Protein AF-A0AAD4HWS1-F1 (afdb_monomer)

Mean predicted aligned error: 7.31 Å

Sequence (139 aa):
MAFSLELVSRPLLDDPSIDAVYIPLLNGLHCEWALKALAKSKHVLLEKPSVSNAAEAELLFHSPLLEQPNAPVLLEAFHYSFHPARQHFLTLIDPANVAHARCTASVPALVFPKDDIRFQYDLAGGTMMDRRSRQKRKC

InterPro domains:
  IPR000683 Gfo/Idh/MocA-like oxidoreductase, N-terminal [PF01408] (12-61)
  IPR036291 NAD(P)-binding domain superfamily [SSF51735] (12-95)
  IPR050984 Gfo/Idh/MocA domain-containing protein [PTHR22604] (12-130)

Structure (mmCIF, N/CA/C/O backbone):
data_AF-A0AAD4HWS1-F1
#
_entry.id   AF-A0AAD4HWS1-F1
#
loop_
_atom_site.group_PDB
_atom_site.id
_atom_site.type_symbol
_atom_site.label_atom_id
_atom_site.label_alt_id
_atom_site.label_comp_id
_atom_site.label_asym_id
_atom_site.label_entity_id
_atom_site.label_seq_id
_atom_site.pdbx_PDB_ins_code
_atom_site.Cartn_x
_atom_site.Cartn_y
_atom_site.Cartn_z
_atom_site.occupancy
_atom_site.B_iso_or_equiv
_atom_site.auth_seq_id
_atom_site.auth_comp_id
_atom_site.auth_asym_id
_atom_site.auth_atom_id
_atom_site.pdbx_PDB_model_num
ATOM 1 N N . MET A 1 1 ? 7.134 -10.158 20.746 1.00 35.38 1 MET A N 1
ATOM 2 C CA . MET A 1 1 ? 5.776 -9.736 20.354 1.00 35.38 1 MET A CA 1
ATOM 3 C C . MET A 1 1 ? 5.429 -10.482 19.081 1.00 35.38 1 MET A C 1
ATOM 5 O O . MET A 1 1 ? 6.205 -10.402 18.138 1.00 35.38 1 MET A O 1
ATOM 9 N N . ALA A 1 2 ? 4.380 -11.303 19.102 1.00 37.09 2 ALA A N 1
ATOM 10 C CA . ALA A 1 2 ? 3.908 -12.017 17.920 1.00 37.09 2 ALA A CA 1
ATOM 11 C C . ALA A 1 2 ? 3.005 -11.060 17.133 1.00 37.09 2 ALA A C 1
ATOM 13 O O . ALA A 1 2 ? 2.037 -10.558 17.685 1.00 37.09 2 ALA A O 1
ATOM 14 N N . PHE A 1 3 ? 3.370 -10.756 15.891 1.00 45.50 3 PHE A N 1
ATOM 15 C CA . PHE A 1 3 ? 2.613 -9.858 15.023 1.00 45.50 3 PHE A CA 1
ATOM 16 C C . PHE A 1 3 ? 1.582 -10.709 14.273 1.00 45.50 3 PHE A C 1
ATOM 18 O O . PHE A 1 3 ? 1.973 -11.527 13.440 1.00 45.50 3 PHE A O 1
ATOM 25 N N . SER A 1 4 ? 0.296 -10.588 14.611 1.00 52.75 4 SER A N 1
ATOM 26 C CA . SER A 1 4 ? -0.766 -11.304 13.893 1.00 52.75 4 SER A CA 1
ATOM 27 C C . SER A 1 4 ? -1.211 -10.476 12.691 1.00 52.75 4 SER A C 1
ATOM 29 O O . SER A 1 4 ? -1.595 -9.319 12.858 1.00 52.75 4 SER A O 1
ATOM 31 N N . LEU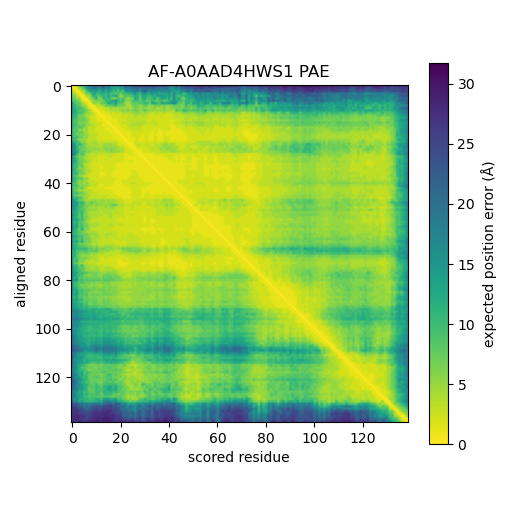 A 1 5 ? -1.114 -11.045 11.487 1.00 51.41 5 LEU A N 1
ATOM 32 C CA . LEU A 1 5 ? -1.563 -10.425 10.242 1.00 51.41 5 LEU A CA 1
ATOM 33 C C . LEU A 1 5 ? -2.732 -11.238 9.689 1.00 51.41 5 LEU A C 1
ATOM 35 O O . LEU A 1 5 ? -2.533 -12.350 9.208 1.00 51.41 5 LEU A O 1
ATOM 39 N N . GLU A 1 6 ? -3.930 -10.666 9.731 1.00 65.62 6 GLU A N 1
ATOM 40 C CA . GLU A 1 6 ? -5.163 -11.349 9.332 1.00 65.62 6 GLU A CA 1
ATOM 41 C C . GLU A 1 6 ? -5.853 -10.634 8.160 1.00 65.62 6 GLU A C 1
ATOM 43 O O . GLU A 1 6 ? -5.734 -9.413 7.988 1.00 65.62 6 GLU A O 1
ATOM 48 N N . LEU A 1 7 ? -6.582 -11.405 7.344 1.00 68.62 7 LEU A N 1
ATOM 49 C CA . LEU A 1 7 ? -7.408 -10.883 6.251 1.00 68.62 7 LEU A CA 1
ATOM 50 C C . LEU A 1 7 ? -8.588 -10.097 6.818 1.00 68.62 7 LEU A C 1
ATOM 52 O O . LEU A 1 7 ? -9.328 -10.603 7.653 1.00 68.62 7 LEU A O 1
ATOM 56 N N . VAL A 1 8 ? -8.799 -8.871 6.346 1.00 73.81 8 VAL A N 1
ATOM 57 C CA . VAL A 1 8 ? -9.765 -7.969 6.983 1.00 73.81 8 VAL A CA 1
ATOM 58 C C . VAL A 1 8 ? -11.215 -8.493 6.966 1.00 73.81 8 VAL A C 1
ATOM 60 O O . VAL A 1 8 ? -11.772 -8.852 5.930 1.00 73.81 8 VAL A O 1
ATOM 63 N N . SER A 1 9 ? -11.858 -8.485 8.136 1.00 77.94 9 SER A N 1
ATOM 64 C CA . SER A 1 9 ? -13.300 -8.695 8.316 1.00 77.94 9 SER A CA 1
ATOM 65 C C . SER A 1 9 ? -13.801 -7.859 9.500 1.00 77.94 9 SER A C 1
ATOM 67 O O . SER A 1 9 ? -13.001 -7.429 10.331 1.00 77.94 9 SER A O 1
ATOM 69 N N . ARG A 1 10 ? -15.116 -7.597 9.597 1.00 76.81 10 ARG A N 1
ATOM 70 C CA . ARG A 1 10 ? -15.657 -6.776 10.704 1.00 76.81 10 ARG A CA 1
ATOM 71 C C . ARG A 1 10 ? -15.294 -7.338 12.091 1.00 76.81 10 ARG A C 1
ATOM 73 O O . ARG A 1 10 ? -14.790 -6.554 12.884 1.00 76.81 10 ARG A O 1
ATOM 80 N N . PRO A 1 11 ? -15.462 -8.648 12.373 1.00 81.81 11 PRO A N 1
ATOM 81 C CA . PRO A 1 11 ? -15.090 -9.205 13.674 1.00 81.81 11 PRO A CA 1
ATOM 82 C C . PRO A 1 11 ? -13.602 -9.050 14.013 1.00 81.81 11 PRO A C 1
ATOM 84 O O . PRO A 1 11 ? -13.270 -8.797 15.164 1.00 81.81 11 PRO A O 1
ATOM 87 N N . LEU A 1 12 ? -12.710 -9.146 13.019 1.00 85.19 12 LEU A N 1
ATOM 88 C CA . LEU A 1 12 ? -11.261 -9.029 13.235 1.00 85.19 12 LEU A CA 1
ATOM 89 C C . LEU A 1 12 ? -10.823 -7.598 13.568 1.00 85.19 12 LEU A C 1
ATOM 91 O O . LEU A 1 12 ? -9.867 -7.405 14.309 1.00 85.19 12 LEU A O 1
ATOM 95 N N . LEU A 1 13 ? -11.522 -6.579 13.057 1.00 89.00 13 LEU A N 1
ATOM 96 C CA . LEU A 1 13 ? -11.210 -5.185 13.398 1.00 89.00 13 LEU A CA 1
ATOM 97 C C . LEU A 1 13 ? -11.530 -4.843 14.858 1.00 89.00 13 LEU A C 1
ATOM 99 O O . LEU A 1 13 ? -10.900 -3.948 15.424 1.00 89.00 13 LEU A O 1
ATOM 103 N N . ASP A 1 14 ? -12.499 -5.541 15.451 1.00 91.69 14 ASP A N 1
ATOM 104 C CA . ASP A 1 14 ? -12.907 -5.352 16.844 1.00 91.69 14 ASP A CA 1
ATOM 105 C C . ASP A 1 14 ? -12.116 -6.233 17.827 1.00 91.69 14 ASP A C 1
ATOM 107 O O . ASP A 1 14 ? -12.219 -6.033 19.037 1.00 91.69 14 ASP A O 1
ATOM 111 N N . ASP A 1 15 ? -11.296 -7.168 17.336 1.00 92.62 15 ASP A N 1
ATOM 112 C CA . ASP A 1 15 ? -10.458 -8.021 18.175 1.00 92.62 15 ASP A CA 1
ATOM 113 C C . ASP A 1 15 ? -9.291 -7.209 18.780 1.00 92.62 15 ASP A C 1
ATOM 115 O O . ASP A 1 15 ? -8.439 -6.689 18.046 1.00 92.62 15 ASP A O 1
ATOM 119 N N . PRO A 1 16 ? -9.209 -7.064 20.117 1.00 91.75 16 PRO A N 1
ATOM 120 C CA . PRO A 1 16 ? -8.139 -6.307 20.759 1.00 91.75 16 PRO A CA 1
ATOM 121 C C . PRO A 1 16 ? -6.766 -6.995 20.692 1.00 91.75 16 PRO A C 1
ATOM 123 O O . PRO A 1 16 ? -5.768 -6.330 20.944 1.00 91.75 16 PRO A O 1
ATOM 126 N N . SER A 1 17 ? -6.695 -8.289 20.359 1.00 93.31 17 SER A N 1
ATOM 127 C CA . SER A 1 17 ? -5.438 -9.046 20.242 1.00 93.31 17 SER A CA 1
ATOM 128 C C . SER A 1 17 ? -4.707 -8.849 18.910 1.00 93.31 17 SER A C 1
ATOM 130 O O . SER A 1 17 ? -3.549 -9.243 18.778 1.00 93.31 17 SER A O 1
ATOM 132 N N . ILE A 1 18 ? -5.369 -8.242 17.923 1.00 92.69 18 ILE A N 1
ATOM 133 C CA . ILE A 1 18 ? -4.810 -7.997 16.592 1.00 92.69 18 ILE A CA 1
ATOM 134 C C . ILE A 1 18 ? -4.214 -6.594 16.541 1.00 92.69 18 ILE A C 1
ATOM 136 O O . ILE A 1 18 ? -4.933 -5.617 16.714 1.00 92.69 18 ILE A O 1
ATOM 140 N N . ASP A 1 19 ? -2.926 -6.467 16.240 1.00 93.88 19 ASP A N 1
ATOM 141 C CA . ASP A 1 19 ? -2.274 -5.155 16.116 1.00 93.88 19 ASP A CA 1
ATOM 142 C C . ASP A 1 19 ? -2.346 -4.592 14.688 1.00 93.88 19 ASP A C 1
ATOM 144 O O . ASP A 1 19 ? -2.368 -3.376 14.484 1.00 93.88 19 ASP A O 1
ATOM 148 N N . ALA A 1 20 ? -2.387 -5.470 13.681 1.00 95.19 20 ALA A N 1
ATOM 149 C CA . ALA A 1 20 ? -2.293 -5.097 12.277 1.00 95.19 20 ALA A CA 1
ATOM 150 C C . ALA A 1 20 ? -3.194 -5.942 11.372 1.00 95.19 20 ALA A C 1
ATOM 152 O O . ALA A 1 20 ? -3.457 -7.110 11.642 1.00 95.19 20 ALA A O 1
ATOM 153 N N . VAL A 1 21 ? -3.621 -5.364 10.252 1.00 94.50 21 VAL A N 1
ATOM 154 C CA . VAL A 1 21 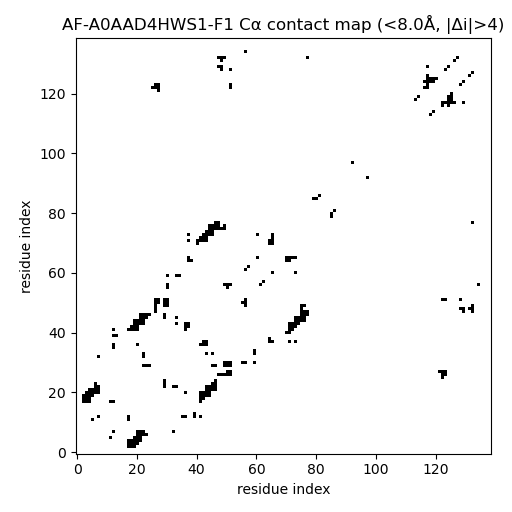? -4.426 -6.052 9.237 1.00 94.50 21 VAL A CA 1
ATOM 155 C C . VAL A 1 21 ? -3.828 -5.903 7.848 1.00 94.50 21 VAL A C 1
ATOM 157 O O . VAL A 1 21 ? -3.245 -4.871 7.504 1.00 94.50 21 VAL A O 1
ATOM 160 N N . TYR A 1 22 ? -4.011 -6.943 7.039 1.00 94.44 22 TYR A N 1
ATOM 161 C CA . TYR A 1 22 ? -3.697 -6.930 5.619 1.00 94.44 22 TYR A CA 1
ATOM 162 C C . TYR A 1 22 ? -4.988 -6.861 4.806 1.00 94.44 22 TYR A C 1
ATOM 164 O O . TYR A 1 22 ? -5.936 -7.612 5.053 1.00 94.44 22 TYR A O 1
ATOM 172 N N . ILE A 1 23 ? -5.035 -5.952 3.833 1.00 93.56 23 ILE A N 1
ATOM 173 C CA . ILE A 1 23 ? -6.236 -5.685 3.036 1.00 93.56 23 ILE A CA 1
ATOM 174 C C . ILE A 1 23 ? -5.939 -5.972 1.553 1.00 93.56 23 ILE A C 1
ATOM 176 O O . ILE A 1 23 ? -5.519 -5.058 0.848 1.00 93.56 23 ILE A O 1
ATOM 180 N N . PRO A 1 24 ? -6.160 -7.216 1.073 1.00 90.50 24 PRO A N 1
ATOM 181 C CA . PRO A 1 24 ? -6.073 -7.604 -0.339 1.00 90.50 24 PRO A CA 1
ATOM 182 C C . PRO A 1 24 ? -7.457 -7.694 -0.997 1.00 90.50 24 PRO A C 1
ATOM 184 O O . PRO A 1 24 ? -7.801 -8.701 -1.619 1.00 90.50 24 PRO A O 1
ATOM 187 N N . LEU A 1 25 ? -8.302 -6.688 -0.772 1.00 85.94 25 LEU A N 1
ATOM 188 C CA . LEU A 1 25 ? -9.657 -6.675 -1.323 1.00 85.94 25 LEU A CA 1
ATOM 189 C C . LEU A 1 25 ? -9.643 -6.200 -2.787 1.00 85.94 25 LEU A C 1
ATOM 191 O O . LEU A 1 25 ? -8.599 -5.979 -3.392 1.00 85.94 25 LEU A O 1
ATOM 195 N N . LEU A 1 26 ? -10.823 -6.061 -3.391 1.00 84.00 26 LEU A N 1
ATOM 196 C CA . LEU A 1 26 ? -10.939 -5.330 -4.652 1.00 84.00 26 LEU A CA 1
ATOM 197 C C . LEU A 1 26 ? -10.510 -3.872 -4.430 1.00 84.00 26 LEU A C 1
ATOM 199 O O . LEU A 1 26 ? -10.872 -3.285 -3.410 1.00 84.00 26 LEU A O 1
ATOM 203 N N . ASN A 1 27 ? -9.812 -3.279 -5.402 1.00 83.25 27 ASN A N 1
ATOM 204 C CA . ASN A 1 27 ? -9.234 -1.930 -5.305 1.00 83.25 27 ASN A CA 1
ATOM 205 C C . ASN A 1 27 ? -10.235 -0.880 -4.782 1.00 83.25 27 ASN A C 1
ATOM 207 O O . ASN A 1 27 ? -9.901 -0.094 -3.898 1.00 83.25 27 ASN A O 1
ATOM 211 N N . GLY A 1 28 ? -11.485 -0.922 -5.264 1.00 83.38 28 GLY A N 1
ATOM 212 C CA . GLY A 1 28 ? -12.564 -0.014 -4.845 1.00 83.38 28 GLY A CA 1
ATOM 213 C C . GLY A 1 28 ? -12.935 -0.076 -3.358 1.00 83.38 28 GLY A C 1
ATOM 214 O O . GLY A 1 28 ? -13.554 0.844 -2.838 1.00 83.38 28 GLY A O 1
ATOM 215 N N . LEU A 1 29 ? -12.548 -1.141 -2.654 1.00 88.56 29 LEU A N 1
ATOM 216 C CA . LEU A 1 29 ? -12.827 -1.345 -1.231 1.00 88.56 29 LEU A CA 1
ATOM 217 C C . LEU A 1 29 ? -11.643 -0.971 -0.331 1.00 88.56 29 LEU A C 1
ATOM 219 O O . LEU A 1 29 ? -11.801 -0.909 0.888 1.00 88.56 29 LEU A O 1
ATOM 223 N N . HIS A 1 30 ? -10.462 -0.719 -0.896 1.00 92.50 30 HIS A N 1
ATOM 224 C CA . HIS A 1 30 ? -9.251 -0.470 -0.117 1.00 92.50 30 HIS A CA 1
ATOM 225 C C . HIS A 1 30 ? -9.377 0.753 0.795 1.00 92.50 30 HIS A C 1
ATOM 227 O O . HIS A 1 30 ? -9.136 0.642 1.996 1.00 92.50 30 HIS A O 1
ATOM 233 N N . CYS A 1 31 ? -9.810 1.896 0.251 1.00 93.56 31 CYS A N 1
ATOM 234 C CA . CYS A 1 31 ? -9.910 3.148 1.002 1.00 93.56 31 CYS A CA 1
ATOM 235 C C . CYS A 1 31 ? -10.871 3.026 2.198 1.00 93.56 31 CYS A C 1
ATOM 237 O O . CYS A 1 31 ? -10.510 3.345 3.333 1.00 93.56 31 CYS A O 1
ATOM 239 N N . GLU A 1 32 ? -12.073 2.489 1.961 1.00 93.56 32 GLU A N 1
ATOM 240 C CA . GLU A 1 32 ? -13.099 2.311 2.993 1.00 93.56 32 GLU A CA 1
ATOM 241 C C . GLU A 1 32 ? -12.602 1.420 4.139 1.00 93.56 32 GLU A C 1
ATOM 243 O O . GLU A 1 32 ? -12.746 1.764 5.316 1.00 93.56 32 GLU A O 1
ATOM 248 N N . TRP A 1 33 ? -12.015 0.269 3.811 1.00 95.12 33 TRP A N 1
ATOM 249 C CA . TRP A 1 33 ? -11.570 -0.688 4.821 1.00 95.12 33 TRP A CA 1
ATOM 250 C C . TRP A 1 33 ? -10.309 -0.237 5.552 1.00 95.12 33 TRP A C 1
ATOM 252 O O . TRP A 1 33 ? -10.205 -0.468 6.758 1.00 95.12 33 TRP A O 1
ATOM 262 N N . ALA A 1 34 ? -9.399 0.463 4.873 1.00 96.25 34 ALA A N 1
ATOM 263 C CA . ALA A 1 34 ? -8.237 1.063 5.512 1.00 96.25 34 ALA A CA 1
ATOM 264 C C . ALA A 1 34 ? -8.664 2.110 6.550 1.00 96.25 34 ALA A C 1
ATOM 266 O O . ALA A 1 34 ? -8.239 2.029 7.698 1.00 96.25 34 ALA A O 1
ATOM 267 N N . LEU A 1 35 ? -9.577 3.028 6.207 1.00 96.12 35 LEU A N 1
ATOM 268 C CA . LEU A 1 35 ? -10.080 4.026 7.159 1.00 96.12 35 LEU A CA 1
ATOM 269 C C . LEU A 1 35 ? -10.771 3.388 8.371 1.00 96.12 35 LEU A C 1
ATOM 271 O O . LEU A 1 35 ? -10.555 3.830 9.498 1.00 96.12 35 LEU A O 1
ATOM 275 N N . LYS A 1 36 ? -11.555 2.320 8.169 1.00 95.44 36 LYS A N 1
ATOM 276 C CA . LYS A 1 36 ? -12.183 1.575 9.276 1.00 95.44 36 LYS A CA 1
ATOM 277 C C . LYS A 1 36 ? -11.158 0.939 10.212 1.00 95.44 36 LYS A C 1
ATOM 279 O O . LYS A 1 36 ? -11.348 0.982 11.423 1.00 95.44 36 LYS A O 1
ATOM 284 N N . ALA A 1 37 ? -10.091 0.358 9.666 1.00 95.88 37 ALA A N 1
ATOM 285 C CA . ALA A 1 37 ? -9.026 -0.247 10.457 1.00 95.88 37 ALA A CA 1
ATOM 286 C C . ALA A 1 37 ? -8.215 0.808 11.229 1.00 95.88 37 ALA A C 1
ATOM 288 O O . ALA A 1 37 ? -7.992 0.658 12.431 1.00 95.88 37 ALA A O 1
ATOM 289 N N . LEU A 1 38 ? -7.859 1.917 10.573 1.00 96.56 38 LEU A N 1
ATOM 290 C CA . LEU A 1 38 ? -7.149 3.035 11.201 1.00 96.56 38 LEU A CA 1
ATOM 291 C C . LEU A 1 38 ? -7.977 3.677 12.324 1.00 96.56 38 LEU A C 1
ATOM 293 O O . LEU A 1 38 ? -7.434 3.994 13.377 1.00 96.56 38 LEU A O 1
ATOM 297 N N . ALA A 1 39 ? -9.298 3.802 12.155 1.00 95.81 39 ALA A N 1
ATOM 298 C CA . ALA A 1 39 ? -10.197 4.322 13.191 1.00 95.81 39 ALA A CA 1
ATOM 299 C C . ALA A 1 39 ? -10.274 3.426 14.444 1.00 95.81 39 ALA A C 1
ATOM 301 O O . ALA A 1 39 ? -10.720 3.871 15.500 1.00 95.81 39 ALA A O 1
ATOM 302 N N . LYS A 1 40 ? -9.842 2.166 14.331 1.00 95.06 40 LYS A N 1
ATOM 303 C CA . LYS A 1 40 ? -9.713 1.194 15.427 1.00 95.06 40 LYS A CA 1
ATOM 304 C C . LYS A 1 40 ? -8.266 1.075 15.929 1.00 95.06 40 LYS A C 1
ATOM 306 O O . LYS A 1 40 ? -7.946 0.130 16.646 1.00 95.06 40 LYS A O 1
ATOM 311 N N . SER A 1 41 ? -7.399 2.009 15.532 1.00 95.19 41 SER A N 1
ATOM 312 C CA . SER A 1 41 ? -5.969 2.046 15.856 1.00 95.19 41 SER A CA 1
ATOM 313 C C . SER A 1 41 ? -5.186 0.805 15.409 1.00 95.19 41 SER A C 1
ATOM 315 O O . SER A 1 41 ? -4.166 0.476 16.006 1.00 95.19 41 SER A O 1
ATOM 317 N N . LYS A 1 42 ? -5.639 0.111 14.355 1.00 95.19 42 LYS A N 1
ATOM 318 C CA . LYS A 1 42 ? -4.915 -1.028 13.771 1.00 95.19 42 LYS A CA 1
ATOM 319 C C . LYS A 1 42 ? -3.918 -0.541 12.726 1.00 95.19 42 LYS A C 1
ATOM 321 O O . LYS A 1 42 ? -4.262 0.300 11.894 1.00 95.19 42 LYS A O 1
ATOM 326 N N . HIS A 1 43 ? -2.709 -1.098 12.718 1.00 96.81 43 HIS A N 1
ATOM 327 C CA . HIS A 1 43 ? -1.774 -0.898 11.611 1.00 96.81 43 HIS A CA 1
ATOM 328 C C . HIS A 1 43 ? -2.332 -1.548 10.335 1.00 96.81 43 HIS A C 1
ATOM 330 O O . HIS A 1 43 ? -2.966 -2.601 10.389 1.00 96.81 43 HIS A O 1
ATOM 336 N N . VAL A 1 44 ? -2.104 -0.938 9.175 1.00 96.38 44 VAL A N 1
ATOM 337 C CA . VAL A 1 44 ? -2.676 -1.388 7.902 1.00 96.38 44 VAL A CA 1
ATOM 338 C C . VAL A 1 44 ? -1.573 -1.616 6.879 1.00 96.38 44 VAL A C 1
ATOM 340 O O . VAL A 1 44 ? -0.867 -0.683 6.493 1.00 96.38 44 VAL A O 1
ATOM 343 N N . LEU A 1 45 ? -1.477 -2.855 6.394 1.00 95.44 45 LEU A N 1
ATOM 344 C CA . LEU A 1 45 ? -0.766 -3.203 5.170 1.00 95.44 45 LEU A CA 1
ATOM 345 C C . LEU A 1 45 ? -1.793 -3.312 4.033 1.00 95.44 45 LEU A C 1
ATOM 347 O O . LEU A 1 45 ? -2.589 -4.247 3.986 1.00 95.44 45 LEU A O 1
ATOM 351 N N . LEU A 1 46 ? -1.811 -2.328 3.141 1.00 94.44 46 LEU A N 1
ATOM 352 C CA . LEU A 1 46 ? -2.834 -2.182 2.105 1.00 94.44 46 LEU A CA 1
ATOM 353 C C . LEU A 1 46 ? -2.309 -2.683 0.765 1.00 94.44 46 LEU A C 1
ATOM 355 O O . LEU A 1 46 ? -1.264 -2.204 0.322 1.00 94.44 46 LEU A O 1
ATOM 359 N N . GLU A 1 47 ? -3.000 -3.619 0.112 1.00 92.50 47 GLU A N 1
ATOM 360 C CA . GLU A 1 47 ? -2.543 -4.086 -1.196 1.00 92.50 47 GLU A CA 1
ATOM 361 C C . GLU A 1 47 ? -2.487 -2.975 -2.229 1.00 92.50 47 GLU A C 1
ATOM 363 O O . GLU A 1 47 ? -3.206 -1.976 -2.172 1.00 92.50 47 GLU A O 1
ATOM 368 N N . LYS A 1 48 ? -1.612 -3.183 -3.210 1.00 89.31 48 LYS A N 1
ATOM 369 C CA . LYS A 1 48 ? -1.510 -2.280 -4.344 1.00 89.31 48 LYS A CA 1
ATOM 370 C C . LYS A 1 48 ? -2.604 -2.585 -5.384 1.00 89.31 48 LYS A C 1
ATOM 372 O O . LYS A 1 48 ? -2.833 -3.758 -5.692 1.00 89.31 48 LYS A O 1
ATOM 377 N N . PRO A 1 49 ? -3.155 -1.566 -6.067 1.00 88.75 49 PRO A N 1
ATOM 378 C CA . PRO A 1 49 ? -3.026 -0.143 -5.757 1.00 88.75 49 PRO A CA 1
ATOM 379 C C . PRO A 1 49 ? -3.745 0.203 -4.449 1.00 88.75 49 PRO A C 1
ATOM 381 O O . PRO A 1 49 ? -4.854 -0.264 -4.210 1.00 88.75 49 PRO A O 1
ATOM 384 N N . SER A 1 50 ? -3.130 1.052 -3.625 1.00 87.19 50 SER A N 1
ATOM 385 C CA . SER A 1 50 ? -3.679 1.409 -2.309 1.00 87.19 50 SER A CA 1
ATOM 386 C C . SER A 1 50 ? -5.069 2.054 -2.365 1.00 87.19 50 SER A C 1
ATOM 388 O O . SER A 1 50 ? -5.854 1.874 -1.444 1.00 87.19 50 SER A O 1
ATOM 390 N N . VAL A 1 51 ? -5.402 2.786 -3.429 1.00 90.25 51 VAL A N 1
ATOM 391 C CA . VAL A 1 51 ? -6.713 3.429 -3.618 1.00 90.25 51 VAL A CA 1
ATOM 392 C C . VAL A 1 51 ? -7.071 3.544 -5.101 1.00 90.25 51 VAL A C 1
ATOM 394 O O . VAL A 1 51 ? -6.211 3.396 -5.973 1.00 90.25 51 VAL A O 1
ATOM 397 N N . SER A 1 52 ? -8.333 3.860 -5.395 1.00 88.56 52 SER A N 1
ATOM 398 C CA . SER A 1 52 ? -8.868 3.901 -6.762 1.00 88.56 52 SER A CA 1
ATOM 399 C C . SER A 1 52 ? -8.511 5.174 -7.525 1.00 88.56 52 SER A C 1
ATOM 401 O O . SER A 1 52 ? -8.453 5.176 -8.754 1.00 88.56 52 SER A O 1
ATOM 403 N N . ASN A 1 53 ? -8.321 6.289 -6.819 1.00 87.88 53 ASN A N 1
ATOM 404 C CA . ASN A 1 53 ? -8.138 7.603 -7.430 1.00 87.88 53 ASN A CA 1
ATOM 405 C C . ASN A 1 53 ? -7.407 8.578 -6.491 1.00 87.88 53 ASN A C 1
ATOM 407 O O . ASN A 1 53 ? -7.134 8.287 -5.327 1.00 87.88 53 ASN A O 1
ATOM 411 N N . ALA A 1 54 ? -7.078 9.763 -7.013 1.00 89.31 54 ALA A N 1
ATOM 412 C CA . ALA A 1 54 ? -6.353 10.775 -6.253 1.00 89.31 54 ALA A CA 1
ATOM 413 C C . ALA A 1 54 ? -7.145 11.311 -5.051 1.00 89.31 54 ALA A C 1
ATOM 415 O O . ALA A 1 54 ? -6.532 11.577 -4.027 1.00 89.31 54 ALA A O 1
ATOM 416 N N . ALA A 1 55 ? -8.470 11.447 -5.148 1.00 91.81 55 ALA A N 1
ATOM 417 C CA . ALA A 1 55 ? -9.279 11.959 -4.043 1.00 91.81 55 ALA A CA 1
ATOM 418 C C . ALA A 1 55 ? -9.283 10.987 -2.852 1.00 91.81 55 ALA A C 1
ATOM 420 O O . ALA A 1 55 ? -9.092 11.411 -1.717 1.00 91.81 55 ALA A O 1
ATOM 421 N N . GLU A 1 56 ? -9.407 9.682 -3.110 1.00 93.44 56 GLU A N 1
ATOM 422 C CA . GLU A 1 56 ? -9.258 8.649 -2.076 1.00 93.44 56 GLU A CA 1
ATOM 423 C C . GLU A 1 56 ? -7.852 8.631 -1.468 1.00 93.44 56 GLU A C 1
ATOM 425 O O . GLU A 1 56 ? -7.703 8.382 -0.274 1.00 93.44 56 GLU A O 1
ATOM 430 N N . ALA A 1 57 ? -6.817 8.913 -2.264 1.00 91.81 57 ALA A N 1
ATOM 431 C CA . ALA A 1 57 ? -5.452 8.978 -1.752 1.00 91.81 57 ALA A CA 1
ATOM 432 C C . ALA A 1 57 ? -5.272 10.151 -0.788 1.00 91.81 57 ALA A C 1
ATOM 434 O O . ALA A 1 57 ? -4.698 9.973 0.281 1.00 91.81 57 ALA A O 1
ATOM 435 N N . GLU A 1 58 ? -5.770 11.332 -1.163 1.00 92.56 58 GLU A N 1
ATOM 436 C CA . GLU A 1 58 ? -5.760 12.513 -0.298 1.00 92.56 58 GLU A CA 1
ATOM 437 C C . GLU A 1 58 ? -6.532 12.232 0.995 1.00 92.56 58 GLU A C 1
ATOM 439 O O . GLU A 1 58 ? -6.016 12.468 2.082 1.00 92.56 58 GLU A O 1
ATOM 444 N N . LEU A 1 59 ? -7.726 11.641 0.890 1.00 94.75 59 LEU A N 1
ATOM 445 C CA . LEU A 1 59 ? -8.550 11.269 2.041 1.00 94.75 59 LEU A CA 1
ATOM 446 C C . LEU A 1 59 ? -7.825 10.308 2.995 1.00 94.75 59 LEU A C 1
ATOM 448 O O . LEU A 1 59 ? -7.887 10.478 4.211 1.00 94.75 59 LEU A O 1
ATOM 452 N N . LEU A 1 60 ? -7.177 9.275 2.454 1.00 95.62 60 LEU A N 1
ATOM 453 C CA . LEU A 1 60 ? -6.578 8.211 3.252 1.00 95.62 60 LEU A CA 1
ATOM 454 C C . LEU A 1 60 ? -5.220 8.617 3.839 1.00 95.62 60 LEU A C 1
ATOM 456 O O . LEU A 1 60 ? -5.005 8.465 5.040 1.00 95.62 60 LEU A O 1
ATOM 460 N N . PHE A 1 61 ? -4.305 9.125 3.011 1.00 93.81 61 PHE A N 1
ATOM 461 C CA . PHE A 1 61 ? -2.927 9.414 3.424 1.00 93.81 61 PHE A CA 1
ATOM 462 C C . PHE A 1 61 ? -2.773 10.748 4.165 1.00 93.81 61 PHE A C 1
ATOM 464 O O . PHE A 1 61 ? -1.793 10.905 4.888 1.00 93.81 61 PHE A O 1
ATOM 471 N N . HIS A 1 62 ? -3.733 11.670 4.041 1.00 94.88 62 HIS A N 1
ATOM 472 C CA . HIS A 1 62 ? -3.817 12.883 4.868 1.00 94.88 62 HIS A CA 1
ATOM 473 C C . HIS A 1 62 ? -4.941 12.795 5.911 1.00 94.88 62 HIS A C 1
ATOM 475 O O . HIS A 1 62 ? -5.450 13.808 6.389 1.00 94.88 62 HIS A O 1
ATOM 481 N N . SER A 1 63 ? -5.362 11.576 6.262 1.00 95.25 63 SER A N 1
ATOM 482 C CA . SER A 1 63 ? -6.348 11.376 7.318 1.00 95.25 63 SER A CA 1
ATOM 483 C C . SER A 1 63 ? -5.785 11.838 8.669 1.00 95.25 63 SER A C 1
ATOM 485 O O . SER A 1 63 ? -4.707 11.379 9.056 1.00 95.25 63 SER A O 1
ATOM 487 N N . PRO A 1 64 ? -6.537 12.626 9.463 1.00 95.12 64 PRO A N 1
ATOM 488 C CA . PRO A 1 64 ? -6.136 13.006 10.820 1.00 95.12 64 PRO A CA 1
ATOM 489 C C . PRO A 1 64 ? -5.884 11.812 11.748 1.00 95.12 64 PRO A C 1
ATOM 491 O O . PRO A 1 64 ? -5.264 11.963 12.794 1.00 95.12 64 PRO A O 1
ATOM 494 N N . LEU A 1 65 ? -6.362 10.612 11.392 1.00 95.44 65 LEU A N 1
ATOM 495 C CA . LEU A 1 65 ? -6.079 9.368 12.115 1.00 95.44 65 LEU A CA 1
ATOM 496 C C . LEU A 1 65 ? -4.583 9.012 12.121 1.00 95.44 65 LEU A C 1
ATOM 498 O O . LEU A 1 65 ? -4.135 8.318 13.028 1.00 95.44 65 LEU A O 1
ATOM 502 N N . LEU A 1 66 ? -3.820 9.488 11.132 1.00 95.62 66 LEU A N 1
ATOM 503 C CA . LEU A 1 66 ? -2.387 9.222 10.981 1.00 95.62 66 LEU A CA 1
ATOM 504 C C . LEU A 1 66 ? -1.494 10.263 11.677 1.00 95.62 66 LEU A C 1
ATOM 506 O O . LEU A 1 66 ? -0.291 10.052 11.797 1.00 95.62 66 LEU A O 1
ATOM 510 N N . GLU A 1 67 ? -2.063 11.378 12.137 1.00 93.88 67 GLU A N 1
ATOM 511 C CA . GLU A 1 67 ? -1.309 12.507 12.706 1.00 93.88 67 GLU A CA 1
ATOM 512 C C . GLU A 1 67 ? -1.279 12.501 14.244 1.00 93.88 67 GLU A C 1
ATOM 514 O O . GLU A 1 67 ? -0.576 13.294 14.870 1.00 93.88 67 GLU A O 1
ATOM 519 N N . GLN A 1 68 ? -2.047 11.611 14.873 1.00 90.31 68 GLN A N 1
ATOM 520 C CA . GLN A 1 68 ? -2.201 11.567 16.327 1.00 90.31 68 GLN A CA 1
ATOM 521 C C . GLN A 1 68 ? -0.968 10.958 17.017 1.00 90.31 68 GLN A C 1
ATOM 523 O O . GLN A 1 68 ? -0.270 10.120 16.438 1.00 90.31 68 GLN A O 1
ATOM 528 N N . PRO A 1 69 ? -0.706 11.302 18.291 1.00 90.81 69 PRO A N 1
ATOM 529 C CA . PRO A 1 69 ? 0.245 10.557 19.107 1.00 90.81 69 PRO A CA 1
ATOM 530 C C . PRO A 1 69 ? -0.130 9.068 19.134 1.00 90.81 69 PRO A C 1
ATOM 532 O O . PRO A 1 69 ? -1.275 8.726 19.417 1.00 90.81 69 PRO A O 1
ATOM 535 N N . ASN A 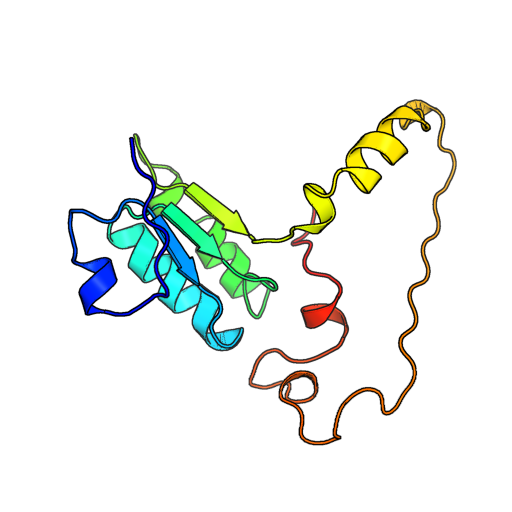1 70 ? 0.836 8.190 18.851 1.00 92.12 70 ASN A N 1
ATOM 536 C CA . ASN A 1 70 ? 0.629 6.741 18.695 1.00 92.12 70 ASN A CA 1
ATOM 537 C C . ASN A 1 70 ? -0.327 6.354 17.550 1.00 92.12 70 ASN A C 1
ATOM 539 O O . ASN A 1 70 ? -0.994 5.321 17.629 1.00 92.12 70 ASN A O 1
ATOM 543 N N . ALA A 1 71 ? -0.395 7.166 16.492 1.00 95.50 71 ALA A N 1
ATOM 544 C CA . ALA A 1 71 ? -1.169 6.833 15.306 1.00 95.50 71 ALA A CA 1
ATOM 545 C C . ALA A 1 71 ? -0.745 5.481 14.694 1.00 95.50 71 ALA A C 1
ATOM 547 O O . ALA A 1 71 ? 0.447 5.145 14.672 1.00 95.50 71 ALA A O 1
ATOM 548 N N . PRO A 1 72 ? -1.707 4.707 14.159 1.00 96.19 72 PRO A N 1
ATOM 549 C CA . PRO A 1 72 ? -1.406 3.495 13.418 1.00 96.19 72 PRO A CA 1
ATOM 550 C C . PRO A 1 72 ? -0.592 3.797 12.153 1.00 96.19 72 PRO A C 1
ATOM 552 O O . PRO A 1 72 ? -0.641 4.878 11.572 1.00 96.19 72 PRO A O 1
ATOM 555 N N . VAL A 1 73 ? 0.141 2.786 11.695 1.00 96.31 73 VAL A N 1
ATOM 556 C CA . VAL A 1 73 ? 0.963 2.866 10.481 1.00 96.31 73 VAL A CA 1
ATOM 557 C C . VAL A 1 73 ? 0.134 2.382 9.306 1.00 96.31 73 VAL A C 1
ATOM 559 O O . VAL A 1 73 ? -0.377 1.265 9.343 1.00 96.31 73 VAL A O 1
ATOM 562 N N . LEU A 1 74 ? 0.056 3.192 8.256 1.00 96.00 74 LEU A N 1
ATOM 563 C CA . LEU A 1 74 ? -0.467 2.798 6.955 1.00 96.00 74 LEU A CA 1
ATOM 564 C C . LEU A 1 74 ? 0.699 2.590 5.985 1.00 96.00 74 LEU A C 1
ATOM 566 O O . LEU A 1 74 ? 1.485 3.507 5.744 1.00 96.00 74 LEU A O 1
ATOM 570 N N . LEU A 1 75 ? 0.795 1.398 5.403 1.00 93.88 75 LEU A N 1
ATOM 571 C CA . LEU A 1 75 ? 1.796 1.069 4.398 1.00 93.88 75 LEU A CA 1
ATOM 572 C C . LEU A 1 75 ? 1.137 0.400 3.196 1.00 93.88 75 LEU A C 1
ATOM 574 O O . LEU A 1 75 ? 0.425 -0.588 3.333 1.00 93.88 75 LEU A O 1
ATOM 578 N N . GLU A 1 76 ? 1.431 0.902 2.002 1.00 91.50 76 GLU A N 1
ATOM 579 C CA . GLU A 1 76 ? 1.086 0.197 0.772 1.00 91.50 76 GLU A CA 1
ATOM 580 C C . GLU A 1 76 ? 2.045 -0.982 0.541 1.00 91.50 76 GLU A C 1
ATOM 582 O O . GLU A 1 76 ? 3.269 -0.823 0.597 1.00 91.50 76 GLU A O 1
ATOM 587 N N . ALA A 1 77 ? 1.493 -2.153 0.220 1.00 89.88 77 ALA A N 1
ATOM 588 C CA . ALA A 1 77 ? 2.192 -3.415 -0.016 1.00 89.88 77 ALA A CA 1
ATOM 589 C C . ALA A 1 77 ? 2.931 -3.448 -1.371 1.00 89.88 77 ALA A C 1
ATOM 591 O O . ALA A 1 77 ? 2.888 -4.407 -2.143 1.00 89.88 77 ALA A O 1
ATOM 592 N N . PHE A 1 78 ? 3.678 -2.388 -1.679 1.00 86.81 78 PHE A N 1
ATOM 593 C CA . PHE A 1 78 ? 4.497 -2.301 -2.882 1.00 86.81 78 PHE A CA 1
ATOM 594 C C . PHE A 1 78 ? 5.832 -3.036 -2.697 1.00 86.81 78 PHE A C 1
ATOM 596 O O . PHE A 1 78 ? 6.904 -2.432 -2.560 1.00 86.81 78 PHE A O 1
ATOM 603 N N . HIS A 1 79 ? 5.765 -4.369 -2.697 1.00 83.25 79 HIS A N 1
ATOM 604 C CA . HIS A 1 79 ? 6.884 -5.259 -2.368 1.00 83.25 79 HIS A CA 1
ATOM 605 C C . HIS A 1 79 ? 8.147 -5.030 -3.220 1.00 83.25 79 HIS A C 1
ATOM 607 O O . HIS A 1 79 ? 9.258 -5.231 -2.731 1.00 83.25 79 HIS A O 1
ATOM 613 N N . TYR A 1 80 ? 8.022 -4.532 -4.459 1.00 82.62 80 TYR A N 1
ATOM 614 C CA . TYR A 1 80 ? 9.171 -4.215 -5.319 1.00 82.62 80 TYR A CA 1
ATOM 615 C C . TYR A 1 80 ? 10.169 -3.248 -4.662 1.00 82.62 80 TYR A C 1
ATOM 617 O O . TYR A 1 80 ? 11.367 -3.314 -4.938 1.00 82.62 80 TYR A O 1
ATOM 625 N N . SER A 1 81 ? 9.703 -2.354 -3.782 1.00 82.75 81 SER A N 1
ATOM 626 C CA . SER A 1 81 ? 10.575 -1.437 -3.035 1.00 82.75 81 SER A CA 1
ATOM 627 C C . SER A 1 81 ? 11.494 -2.163 -2.050 1.00 82.75 81 SER A C 1
ATOM 629 O O . SER A 1 81 ? 12.608 -1.685 -1.813 1.00 82.75 81 SER A O 1
ATOM 631 N N . PHE A 1 82 ? 11.040 -3.302 -1.524 1.00 86.19 82 PHE A N 1
ATOM 632 C CA . PHE A 1 82 ? 11.700 -4.101 -0.491 1.00 86.19 82 PHE A CA 1
ATOM 633 C C . PHE A 1 82 ? 12.452 -5.314 -1.055 1.00 86.19 82 PHE A C 1
ATOM 635 O O . PHE A 1 82 ? 13.170 -5.982 -0.318 1.00 86.19 82 PHE A O 1
ATOM 642 N N . HIS A 1 83 ? 12.334 -5.587 -2.357 1.00 90.69 83 HIS A N 1
ATOM 643 C CA . HIS A 1 83 ? 12.999 -6.721 -2.991 1.00 90.69 83 HIS A CA 1
ATOM 644 C C . HIS A 1 83 ? 14.539 -6.607 -2.884 1.00 90.69 83 HIS A C 1
ATOM 646 O O . HIS A 1 83 ? 15.089 -5.571 -3.279 1.00 90.69 83 HIS A O 1
ATOM 652 N N . PRO A 1 84 ? 15.272 -7.655 -2.448 1.00 92.56 84 PRO A N 1
ATOM 653 C CA . PRO A 1 84 ? 16.731 -7.604 -2.292 1.00 92.56 84 PRO A CA 1
ATOM 654 C C . PRO A 1 84 ? 17.472 -7.217 -3.575 1.00 92.56 84 PRO A C 1
ATOM 656 O O . PRO A 1 84 ? 18.417 -6.436 -3.537 1.00 92.56 84 PRO A O 1
ATOM 659 N N . ALA A 1 85 ? 16.991 -7.675 -4.738 1.00 92.50 85 ALA A N 1
ATOM 660 C CA . ALA A 1 85 ? 17.571 -7.281 -6.026 1.00 92.50 85 ALA A CA 1
ATOM 661 C C . ALA A 1 85 ? 17.520 -5.762 -6.267 1.00 92.50 85 ALA A C 1
ATOM 663 O O . ALA A 1 85 ? 18.441 -5.212 -6.862 1.00 92.50 85 ALA A O 1
ATOM 664 N N . ARG A 1 86 ? 16.486 -5.062 -5.772 1.00 89.50 86 ARG A N 1
ATOM 665 C CA . ARG A 1 86 ? 16.430 -3.598 -5.846 1.00 89.50 86 ARG A CA 1
ATOM 666 C C . ARG A 1 86 ? 17.477 -2.972 -4.932 1.00 89.50 86 ARG A C 1
ATOM 668 O O . ARG A 1 86 ? 18.123 -2.013 -5.337 1.00 89.50 86 ARG A O 1
ATOM 675 N N . GLN A 1 87 ? 17.637 -3.494 -3.719 1.00 89.88 87 GLN A N 1
ATOM 676 C CA . GLN A 1 87 ? 18.639 -3.001 -2.772 1.00 89.88 87 GLN A CA 1
ATOM 677 C C . GLN A 1 87 ? 20.053 -3.178 -3.339 1.00 89.88 87 GLN A C 1
ATOM 679 O O . GLN A 1 87 ? 20.813 -2.219 -3.371 1.00 89.88 87 GLN A O 1
ATOM 684 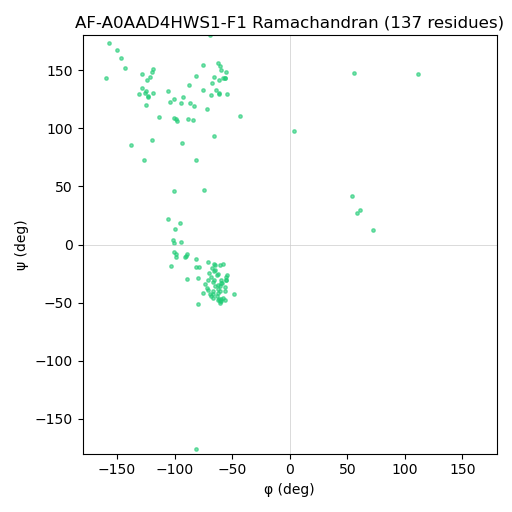N N . HIS A 1 88 ? 20.358 -4.357 -3.885 1.00 93.06 88 HIS A N 1
ATOM 685 C CA . HIS A 1 88 ? 21.633 -4.633 -4.541 1.00 93.06 88 HIS A CA 1
ATOM 686 C C . HIS A 1 88 ? 21.850 -3.766 -5.786 1.00 93.06 88 HIS A C 1
ATOM 688 O O . HIS A 1 88 ? 22.910 -3.180 -5.956 1.00 93.06 88 HIS A O 1
ATOM 694 N N . PHE A 1 89 ? 20.836 -3.601 -6.636 1.00 91.44 89 PHE A N 1
ATOM 695 C CA . PHE A 1 89 ? 20.940 -2.703 -7.785 1.00 91.44 89 PHE A CA 1
ATOM 696 C C . PHE A 1 89 ? 21.322 -1.273 -7.368 1.00 91.44 89 PHE A C 1
ATOM 698 O O . PHE A 1 89 ? 22.158 -0.650 -8.015 1.00 91.44 89 PHE A O 1
ATOM 705 N N . LEU A 1 90 ? 20.770 -0.772 -6.257 1.00 89.50 90 LEU A N 1
ATOM 706 C CA . LEU A 1 90 ? 21.111 0.549 -5.725 1.00 89.50 90 LEU A CA 1
ATOM 707 C C . LEU A 1 90 ? 22.545 0.652 -5.184 1.00 89.50 90 LEU A C 1
ATOM 709 O O . LEU A 1 90 ? 23.047 1.764 -5.108 1.00 89.50 90 LEU A O 1
ATOM 713 N N . THR A 1 91 ? 23.218 -0.455 -4.842 1.00 93.44 91 THR A N 1
ATOM 714 C CA . THR A 1 91 ? 24.650 -0.422 -4.479 1.00 93.44 91 THR A CA 1
ATOM 715 C C . THR A 1 91 ? 25.564 -0.345 -5.700 1.00 93.44 91 THR A C 1
ATOM 717 O O . THR A 1 91 ? 26.732 -0.002 -5.566 1.00 93.44 91 THR A O 1
ATOM 720 N N . LEU A 1 92 ? 25.055 -0.705 -6.883 1.00 93.81 92 LEU A N 1
ATOM 721 C CA . LEU A 1 92 ? 25.814 -0.713 -8.137 1.00 93.81 92 LEU A CA 1
ATOM 722 C C . LEU A 1 92 ? 25.739 0.619 -8.889 1.00 93.81 92 LEU A C 1
ATOM 724 O O . LEU A 1 92 ? 26.449 0.805 -9.875 1.00 93.81 92 LEU A O 1
ATOM 728 N N . ILE A 1 93 ? 24.863 1.526 -8.457 1.00 92.12 93 ILE A N 1
ATOM 729 C CA . ILE A 1 93 ? 24.682 2.836 -9.073 1.00 92.12 93 ILE A CA 1
ATOM 730 C C . ILE A 1 93 ? 24.951 3.931 -8.048 1.00 92.12 93 ILE A C 1
ATOM 732 O O . ILE A 1 93 ? 24.581 3.807 -6.885 1.00 92.12 93 ILE A O 1
ATOM 736 N N . ASP A 1 94 ? 25.530 5.035 -8.501 1.00 93.00 94 ASP A N 1
ATOM 737 C CA . ASP A 1 94 ? 25.546 6.279 -7.742 1.00 93.00 94 ASP A CA 1
ATOM 738 C C . ASP A 1 94 ? 24.451 7.200 -8.299 1.00 93.00 94 ASP A C 1
ATOM 740 O O . ASP A 1 94 ? 24.603 7.706 -9.416 1.00 93.00 94 ASP A O 1
ATOM 744 N N . PRO A 1 95 ? 23.345 7.429 -7.561 1.00 86.38 95 PRO A N 1
ATOM 745 C CA . PRO A 1 95 ? 22.248 8.269 -8.027 1.00 86.38 95 PRO A CA 1
ATOM 746 C C . PRO A 1 95 ? 22.672 9.680 -8.444 1.00 86.38 95 PRO A C 1
ATOM 748 O O . PRO A 1 95 ? 22.042 10.241 -9.337 1.00 86.38 95 PRO A O 1
ATOM 751 N N . ALA A 1 96 ? 23.722 10.247 -7.837 1.00 91.12 96 ALA A N 1
ATOM 752 C CA . ALA A 1 96 ? 24.204 11.587 -8.176 1.00 91.12 96 ALA A CA 1
ATOM 753 C C . ALA A 1 96 ? 24.863 11.644 -9.565 1.00 91.12 96 ALA A C 1
ATOM 755 O O . ALA A 1 96 ? 24.877 12.694 -10.201 1.00 91.12 96 ALA A O 1
ATOM 756 N N . ASN A 1 97 ? 25.364 10.506 -10.050 1.00 93.31 97 ASN A N 1
ATOM 757 C CA . ASN A 1 97 ? 26.079 10.378 -11.317 1.00 93.31 97 ASN A CA 1
ATOM 758 C C . ASN A 1 97 ? 25.210 9.807 -12.455 1.00 93.31 97 ASN A C 1
ATOM 760 O O . ASN A 1 97 ? 25.691 9.598 -13.571 1.00 93.31 97 ASN A O 1
ATOM 764 N N . VAL A 1 98 ? 23.917 9.562 -12.215 1.00 91.75 98 VAL A N 1
ATOM 765 C CA . VAL A 1 98 ? 22.982 9.104 -13.253 1.00 91.75 98 VAL A CA 1
ATOM 766 C C . VAL A 1 98 ? 22.442 10.300 -14.038 1.00 91.75 98 VAL A C 1
ATOM 768 O O . VAL A 1 98 ? 21.574 11.024 -13.562 1.00 91.75 98 VAL A O 1
ATOM 771 N N . ALA A 1 99 ? 22.890 10.462 -15.286 1.00 93.94 99 ALA A N 1
ATOM 772 C CA . ALA A 1 99 ? 22.387 11.518 -16.171 1.00 93.94 99 ALA A CA 1
ATOM 773 C C . ALA A 1 99 ? 20.940 11.271 -16.649 1.00 93.94 99 ALA A C 1
ATOM 775 O O . ALA A 1 99 ? 20.151 12.206 -16.767 1.00 93.94 99 ALA A O 1
ATOM 776 N N . HIS A 1 100 ? 20.577 10.017 -16.949 1.00 93.06 100 HIS A N 1
ATOM 777 C CA . HIS A 1 100 ? 19.238 9.652 -17.422 1.00 93.06 100 HIS A CA 1
ATOM 778 C C . HIS A 1 100 ? 18.944 8.161 -17.200 1.00 93.06 100 HIS A C 1
ATOM 780 O O . HIS A 1 100 ? 19.813 7.314 -17.400 1.00 93.06 100 HIS A O 1
ATOM 786 N N . ALA A 1 101 ? 17.694 7.831 -16.864 1.00 87.31 101 ALA A N 1
ATOM 787 C CA . ALA A 1 101 ? 17.206 6.458 -16.747 1.00 87.31 101 ALA A CA 1
ATOM 788 C C . ALA A 1 101 ? 15.919 6.267 -17.562 1.00 87.31 101 ALA A C 1
ATOM 790 O O . ALA A 1 101 ? 14.991 7.069 -17.476 1.00 87.31 101 ALA A O 1
ATOM 791 N N . ARG A 1 102 ? 15.839 5.171 -18.326 1.00 91.31 102 ARG A N 1
ATOM 792 C CA . ARG A 1 102 ? 14.642 4.769 -19.079 1.00 91.31 102 ARG A CA 1
ATOM 793 C C . ARG A 1 102 ? 14.272 3.343 -18.715 1.00 91.31 102 ARG A C 1
ATOM 795 O O . ARG A 1 102 ? 15.116 2.458 -18.770 1.00 91.31 102 ARG A O 1
ATOM 802 N N . CYS A 1 103 ? 13.005 3.123 -18.392 1.00 84.19 103 CYS A N 1
ATOM 803 C CA . CYS A 1 103 ? 12.451 1.796 -18.164 1.00 84.19 103 CYS A CA 1
ATOM 804 C C . CYS A 1 103 ? 11.243 1.610 -19.079 1.00 84.19 103 CYS A C 1
ATOM 806 O O . CYS A 1 103 ? 10.386 2.488 -19.153 1.00 84.19 103 CYS A O 1
ATOM 808 N N . THR A 1 104 ? 11.193 0.478 -19.775 1.00 85.19 104 THR A N 1
ATOM 809 C CA . THR A 1 104 ? 10.038 0.070 -20.578 1.00 85.19 104 THR A CA 1
ATOM 810 C C . THR A 1 104 ? 9.599 -1.291 -20.074 1.00 85.19 104 THR A C 1
ATOM 812 O O . THR A 1 104 ? 10.417 -2.202 -19.970 1.00 85.19 104 THR A O 1
ATOM 815 N N . ALA A 1 105 ? 8.318 -1.420 -19.750 1.00 79.50 105 ALA A N 1
ATOM 816 C CA . ALA A 1 105 ? 7.711 -2.683 -19.372 1.00 79.50 105 ALA A CA 1
ATOM 817 C C . ALA A 1 105 ? 6.548 -2.952 -20.323 1.00 79.50 105 ALA A C 1
ATOM 819 O O . ALA A 1 105 ? 5.659 -2.114 -20.465 1.00 79.50 105 ALA A O 1
ATOM 820 N N . SER A 1 106 ? 6.557 -4.126 -20.943 1.00 81.38 106 SER A N 1
ATOM 821 C CA . SER A 1 106 ? 5.517 -4.566 -21.868 1.00 81.38 106 SER A CA 1
ATOM 822 C C . SER A 1 106 ? 4.946 -5.889 -21.381 1.00 81.38 106 SER A C 1
ATOM 824 O O . SER A 1 106 ? 5.678 -6.743 -20.883 1.00 81.38 106 SER A O 1
ATOM 826 N N . VAL A 1 107 ? 3.635 -6.054 -21.519 1.00 73.81 107 VAL A N 1
ATOM 827 C CA . VAL A 1 107 ? 2.939 -7.316 -21.250 1.00 73.81 107 VAL A CA 1
ATOM 828 C C . VAL A 1 107 ? 2.292 -7.756 -22.558 1.00 73.81 107 VAL A C 1
ATOM 830 O O . VAL A 1 107 ? 1.649 -6.919 -23.196 1.00 73.81 107 VAL A O 1
ATOM 833 N N . PRO A 1 108 ? 2.465 -9.016 -22.991 1.00 80.19 108 PRO A N 1
ATOM 834 C CA . PRO A 1 108 ? 1.780 -9.512 -24.175 1.00 80.19 108 PRO A CA 1
ATOM 835 C C . PRO A 1 108 ? 0.262 -9.354 -24.045 1.00 80.19 108 PRO A C 1
ATOM 837 O O . PRO A 1 108 ? -0.311 -9.546 -22.970 1.00 80.19 108 PRO A O 1
ATOM 840 N N . ALA A 1 109 ? -0.402 -9.026 -25.152 1.00 71.69 109 ALA A N 1
ATOM 841 C CA . ALA A 1 109 ? -1.854 -9.129 -25.213 1.00 71.69 109 ALA A CA 1
ATOM 842 C C . ALA A 1 109 ? -2.275 -10.589 -24.949 1.00 71.69 109 ALA A C 1
ATOM 844 O O . ALA A 1 109 ? -1.538 -11.509 -25.299 1.00 71.69 109 ALA A O 1
ATOM 845 N N . LEU A 1 110 ? -3.465 -10.792 -24.370 1.00 74.69 110 LEU A N 1
ATOM 846 C CA . LEU A 1 110 ? -4.070 -12.113 -24.110 1.00 74.69 110 LEU A CA 1
ATOM 847 C C . LEU A 1 110 ? -3.436 -12.945 -22.978 1.00 74.69 110 LEU A C 1
ATOM 849 O O . LEU A 1 110 ? -3.781 -14.112 -22.827 1.00 74.69 110 LEU A O 1
ATOM 853 N N . VAL A 1 111 ? -2.567 -12.362 -22.141 1.00 82.75 111 VAL A N 1
ATOM 854 C CA . VAL A 1 111 ? -2.116 -13.025 -20.894 1.00 82.75 111 VAL A CA 1
ATOM 855 C C . VAL A 1 111 ? -3.281 -13.243 -19.918 1.00 82.75 111 VAL A C 1
ATOM 857 O O . VAL A 1 111 ? -3.249 -14.172 -19.116 1.00 82.75 111 VAL A O 1
ATOM 860 N N . PHE A 1 112 ? -4.317 -12.407 -20.008 1.00 83.38 112 PHE A N 1
ATOM 861 C CA . PHE A 1 112 ? -5.509 -12.472 -19.169 1.00 83.38 112 PHE A CA 1
ATOM 862 C C . PHE A 1 112 ? -6.775 -12.687 -20.017 1.00 83.38 112 PHE A C 1
ATOM 864 O O . PHE A 1 112 ? -6.830 -12.191 -21.153 1.00 83.38 112 PHE A O 1
ATOM 871 N N . PRO A 1 113 ? -7.798 -13.378 -19.477 1.00 86.44 113 PRO A N 1
ATOM 872 C CA . PRO A 1 113 ? -9.136 -13.436 -20.066 1.00 86.44 113 PRO A CA 1
ATOM 873 C C . PRO A 1 113 ? -9.726 -12.036 -20.278 1.00 86.44 113 PRO A C 1
ATOM 875 O O . PRO A 1 113 ? -9.442 -11.115 -19.517 1.00 86.44 113 PRO A O 1
ATOM 878 N N . LYS A 1 114 ? -10.560 -11.854 -21.309 1.00 84.25 114 LYS A N 1
ATOM 879 C CA . LYS A 1 114 ? -11.113 -10.528 -21.660 1.00 84.25 114 LYS A CA 1
ATOM 880 C C . LYS A 1 114 ? -12.063 -9.954 -20.601 1.00 84.25 114 LYS A C 1
ATOM 882 O O . LYS A 1 114 ? -12.266 -8.747 -20.572 1.00 84.25 114 LYS A O 1
ATOM 887 N N . ASP A 1 115 ? -12.650 -10.812 -19.781 1.00 86.88 115 ASP A N 1
ATOM 888 C CA . ASP A 1 115 ? -13.605 -10.510 -18.715 1.00 86.88 115 ASP A CA 1
ATOM 889 C C . ASP A 1 115 ? -12.947 -10.343 -17.330 1.00 86.88 115 ASP A C 1
ATOM 891 O O . ASP A 1 115 ? -13.639 -10.087 -16.343 1.00 86.88 115 ASP A O 1
ATOM 895 N N . ASP A 1 116 ? -11.615 -10.434 -17.252 1.00 87.50 116 ASP A N 1
ATOM 896 C CA . ASP A 1 116 ? -10.851 -10.272 -16.014 1.00 87.50 116 ASP A CA 1
ATOM 897 C C . ASP A 1 116 ? -11.098 -8.903 -15.351 1.00 87.50 116 ASP A C 1
ATOM 899 O O . ASP A 1 116 ? -11.200 -7.866 -16.015 1.00 87.50 116 ASP A O 1
ATOM 903 N N . ILE A 1 117 ? -11.135 -8.889 -14.014 1.00 83.75 117 ILE A N 1
ATOM 904 C CA . ILE A 1 117 ? -11.366 -7.685 -13.198 1.00 83.75 117 ILE A CA 1
ATOM 905 C C . ILE A 1 117 ? -10.383 -6.545 -13.508 1.00 83.75 117 ILE A C 1
ATOM 907 O O . ILE A 1 117 ? -10.726 -5.375 -13.356 1.00 83.75 117 ILE A O 1
ATOM 911 N N . ARG A 1 118 ? -9.177 -6.853 -14.007 1.00 83.00 118 ARG A N 1
ATOM 912 C CA . ARG A 1 118 ? -8.177 -5.852 -14.411 1.00 83.00 118 ARG A CA 1
ATOM 913 C C . ARG A 1 118 ? -8.616 -5.019 -15.612 1.00 83.00 118 ARG A C 1
ATOM 915 O O . ARG A 1 118 ? -8.022 -3.968 -15.839 1.00 83.00 118 ARG A O 1
ATOM 922 N N . PHE A 1 119 ? -9.621 -5.450 -16.369 1.00 86.38 119 PHE A N 1
ATOM 923 C CA . PHE A 1 119 ? -10.177 -4.705 -17.501 1.00 86.38 119 PHE A CA 1
ATOM 924 C C . PHE A 1 119 ? -11.480 -3.966 -17.161 1.00 86.38 119 PHE A C 1
ATOM 926 O O . PHE A 1 119 ? -12.043 -3.299 -18.026 1.00 86.38 119 PHE A O 1
ATOM 933 N N . GLN A 1 120 ? -11.944 -4.039 -15.910 1.00 85.00 120 GLN A N 1
ATOM 934 C CA . GLN A 1 120 ? -13.169 -3.384 -15.452 1.00 85.00 120 GLN A CA 1
ATOM 935 C C . GLN A 1 120 ? -12.836 -2.065 -14.740 1.00 85.00 120 GLN A C 1
ATOM 937 O O . GLN A 1 120 ? -12.301 -2.054 -13.631 1.00 85.00 120 GLN A O 1
ATOM 942 N N . TYR A 1 121 ? -13.139 -0.931 -15.376 1.00 83.81 121 TYR A N 1
ATOM 943 C CA . TYR A 1 121 ? -12.779 0.393 -14.849 1.00 83.81 121 TYR A CA 1
ATOM 944 C C . TYR A 1 121 ? -13.518 0.767 -13.561 1.00 83.81 121 TYR A C 1
ATOM 946 O O . TYR A 1 121 ? -12.920 1.404 -12.697 1.00 83.81 121 TYR A O 1
ATOM 954 N N . ASP A 1 122 ? -14.761 0.313 -13.389 1.00 83.31 122 ASP A N 1
ATOM 955 C CA . ASP A 1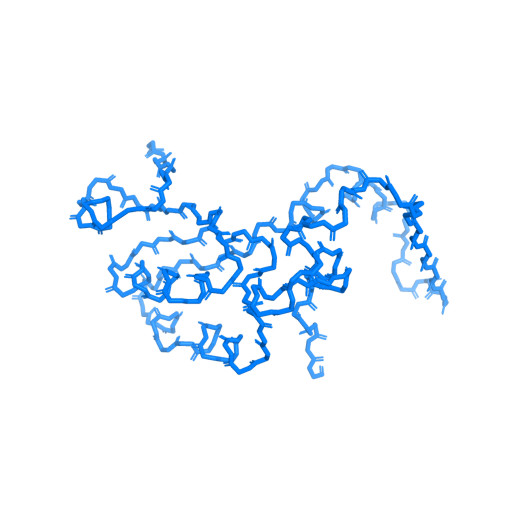 122 ? -15.558 0.576 -12.181 1.00 83.31 122 ASP A CA 1
ATOM 956 C C . ASP A 1 122 ? -14.952 -0.070 -10.922 1.00 83.31 122 ASP A C 1
ATOM 958 O O . ASP A 1 122 ? -15.179 0.391 -9.808 1.00 83.31 122 ASP A O 1
ATOM 962 N N . LEU A 1 123 ? -14.120 -1.105 -11.095 1.00 80.75 123 LEU A N 1
ATOM 963 C CA . LEU A 1 123 ? -13.348 -1.750 -10.026 1.00 80.75 123 LEU A CA 1
ATOM 964 C C . LEU A 1 123 ? -11.921 -1.191 -9.913 1.00 80.75 123 LEU A C 1
ATOM 966 O O . LEU A 1 123 ? -11.041 -1.845 -9.353 1.00 80.75 123 LEU A O 1
ATOM 970 N N . ALA A 1 124 ? -11.675 -0.006 -10.476 1.00 81.88 124 ALA A N 1
ATOM 971 C CA . ALA A 1 124 ? -10.354 0.601 -10.613 1.00 81.88 124 ALA A CA 1
ATOM 972 C C . ALA A 1 124 ? -9.338 -0.322 -11.317 1.00 81.88 124 ALA A C 1
ATOM 974 O O . ALA A 1 124 ? -8.177 -0.438 -10.910 1.00 81.88 124 ALA A O 1
ATOM 975 N N . GLY A 1 125 ? -9.792 -0.994 -12.380 1.00 79.56 125 GLY A N 1
ATOM 976 C CA . GLY A 1 125 ? -8.945 -1.730 -13.313 1.00 79.56 125 GLY A CA 1
ATOM 977 C C . GLY A 1 125 ? -8.066 -0.821 -14.184 1.00 79.56 125 GLY A C 1
ATOM 978 O O . GLY A 1 125 ? -8.091 0.408 -14.113 1.00 79.56 125 GLY A O 1
ATOM 979 N N . GLY A 1 126 ? -7.274 -1.447 -15.049 1.00 83.31 126 GLY A N 1
ATOM 980 C CA . GLY A 1 126 ? -6.377 -0.804 -16.000 1.00 83.31 126 GLY A CA 1
ATOM 981 C C . GLY A 1 126 ? -4.900 -1.018 -15.672 1.00 83.31 126 GLY A C 1
ATOM 982 O O . GLY A 1 126 ? -4.478 -1.064 -14.517 1.00 83.31 126 GLY A O 1
ATOM 983 N N . THR A 1 127 ? -4.070 -1.100 -16.714 1.00 78.81 127 THR A N 1
ATOM 984 C CA . THR A 1 127 ? -2.632 -1.403 -16.597 1.00 78.81 127 THR A CA 1
ATOM 985 C C . THR A 1 127 ? -1.875 -0.405 -15.721 1.00 78.81 127 THR A C 1
ATOM 987 O O . THR A 1 127 ? -0.921 -0.776 -15.039 1.00 78.81 127 THR A O 1
ATOM 990 N N . MET A 1 128 ? -2.293 0.866 -15.720 1.00 76.94 128 MET A N 1
ATOM 991 C CA . MET A 1 128 ? -1.685 1.881 -14.857 1.00 76.94 128 MET A CA 1
ATOM 992 C C . MET A 1 128 ? -1.964 1.608 -13.376 1.00 76.94 128 MET A C 1
ATOM 994 O O . MET A 1 128 ? -1.044 1.729 -12.574 1.00 76.94 128 MET A O 1
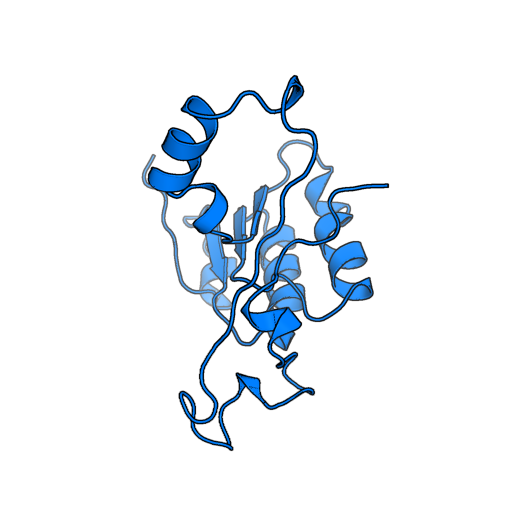ATOM 998 N N . MET A 1 129 ? -3.175 1.169 -13.029 1.00 79.75 129 MET A N 1
ATOM 999 C CA . MET A 1 129 ? -3.547 0.826 -11.654 1.00 79.75 129 MET A CA 1
ATOM 1000 C C . MET A 1 129 ? -2.882 -0.478 -11.196 1.00 79.75 129 MET A C 1
ATOM 1002 O O . MET A 1 129 ? -2.412 -0.571 -10.067 1.00 79.75 129 MET A O 1
ATOM 1006 N N . ASP A 1 130 ? -2.752 -1.465 -12.088 1.00 75.50 130 ASP A N 1
ATOM 1007 C CA . ASP A 1 130 ? -2.140 -2.754 -11.744 1.00 75.50 130 ASP A CA 1
ATOM 1008 C C . ASP A 1 130 ? -0.606 -2.690 -11.625 1.00 75.50 130 ASP A C 1
ATOM 1010 O O . ASP A 1 130 ? -0.018 -3.288 -10.717 1.00 75.50 130 ASP A O 1
ATOM 1014 N N . ARG A 1 131 ? 0.069 -1.971 -12.534 1.00 68.75 131 ARG A N 1
ATOM 1015 C CA . ARG A 1 131 ? 1.542 -1.993 -12.631 1.00 68.75 131 ARG A CA 1
ATOM 1016 C C . ARG A 1 131 ? 2.231 -0.771 -12.044 1.00 68.75 131 ARG A C 1
ATOM 1018 O O . ARG A 1 131 ? 3.431 -0.835 -11.778 1.00 68.75 131 ARG A O 1
ATOM 1025 N N . ARG A 1 132 ? 1.518 0.340 -11.855 1.00 59.03 132 ARG A N 1
ATOM 1026 C CA . ARG A 1 132 ? 2.096 1.603 -11.391 1.00 59.03 132 ARG A CA 1
ATOM 1027 C C . ARG A 1 132 ? 1.342 2.122 -10.174 1.00 59.03 132 ARG A C 1
ATOM 1029 O O . ARG A 1 132 ? 0.697 3.160 -10.234 1.00 59.03 132 ARG A O 1
ATOM 1036 N N . SER A 1 133 ? 1.529 1.470 -9.034 1.00 51.16 133 SER A N 1
ATOM 1037 C CA . SER A 1 133 ? 1.178 2.081 -7.758 1.00 51.16 133 SER A CA 1
ATOM 1038 C C . SER A 1 133 ? 2.409 2.782 -7.178 1.00 51.16 133 SER A C 1
ATOM 1040 O O . SER A 1 133 ? 3.294 2.260 -6.504 1.00 51.16 133 SER A O 1
ATOM 1042 N N . ARG A 1 134 ? 2.560 4.028 -7.602 1.00 46.66 134 ARG A N 1
ATOM 1043 C CA . ARG A 1 134 ? 3.411 4.971 -6.899 1.00 46.66 134 ARG A CA 1
ATOM 1044 C C . ARG A 1 134 ? 2.624 6.253 -6.904 1.00 46.66 134 ARG A C 1
ATOM 1046 O O . ARG A 1 134 ? 2.764 7.054 -7.830 1.00 46.66 134 ARG A O 1
ATOM 1053 N N . GLN A 1 135 ? 1.751 6.378 -5.905 1.00 41.66 135 GLN A N 1
ATOM 1054 C CA . GLN A 1 135 ? 1.194 7.659 -5.516 1.00 41.66 135 GLN A CA 1
ATOM 1055 C C . GLN A 1 135 ? 2.364 8.643 -5.526 1.00 41.66 135 GLN A C 1
ATOM 1057 O O . GLN A 1 135 ? 3.365 8.456 -4.831 1.00 41.66 135 GLN A O 1
ATOM 1062 N N . LYS A 1 136 ? 2.287 9.544 -6.505 1.00 37.31 136 LYS A N 1
ATOM 1063 C CA . LYS A 1 136 ? 3.055 10.768 -6.697 1.00 37.31 136 LYS A CA 1
ATOM 1064 C C . LYS A 1 136 ? 4.135 10.947 -5.624 1.00 37.31 136 LYS A C 1
ATOM 1066 O O . LYS A 1 136 ? 3.851 11.419 -4.528 1.00 37.31 136 LYS A O 1
ATOM 1071 N N . ARG A 1 137 ? 5.388 10.578 -5.923 1.00 26.11 137 ARG A N 1
ATOM 1072 C CA . ARG A 1 137 ? 6.508 11.081 -5.117 1.00 26.11 137 ARG A CA 1
ATOM 1073 C C . ARG A 1 137 ? 6.569 12.591 -5.342 1.00 26.11 137 ARG A C 1
ATOM 1075 O O . ARG A 1 137 ? 7.209 12.995 -6.299 1.00 26.11 137 ARG A O 1
ATOM 1082 N N . LYS A 1 138 ? 5.895 13.308 -4.438 1.00 22.44 138 LYS A N 1
ATOM 1083 C CA . LYS A 1 138 ? 5.978 14.728 -4.091 1.00 22.44 138 LYS A CA 1
ATOM 1084 C C . LYS A 1 138 ? 5.778 15.756 -5.214 1.00 22.44 138 LYS A C 1
ATOM 1086 O O . LYS A 1 138 ? 6.092 15.543 -6.380 1.00 22.44 138 LYS A O 1
ATOM 1091 N N . CYS A 1 139 ? 5.209 16.871 -4.771 1.00 29.69 139 CYS A N 1
ATOM 1092 C CA . CYS A 1 139 ? 5.575 18.224 -5.159 1.00 29.69 139 CYS A CA 1
ATOM 1093 C C . CYS A 1 139 ? 7.062 18.382 -5.516 1.00 29.69 139 CYS A C 1
ATOM 1095 O O . CYS A 1 139 ? 7.900 17.685 -4.893 1.00 29.69 139 CYS A O 1
#

Organism: NCBI:txid669026

Foldseek 3Di:
DDADEEEDDPVVLPDPVHQAYEYPDQQQCQLVRLVSSQVSQH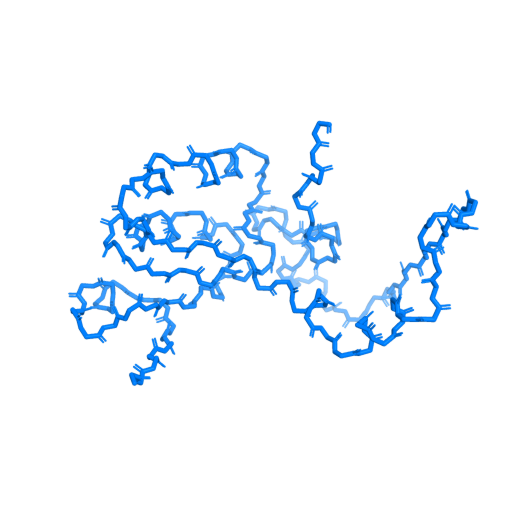AYAYEAPNHLDDVSVCCRVVPVSQVDDSGHHYHYPPCVVVDVVVVVVPVVDDPVPDPDDDDDDDDDPPPDDPPDPLNPVVSSHDPCRVPPNDDDPDD

Nearest PDB structures (foldseek):
  1h6d-assembly3_I  TM=8.909E-0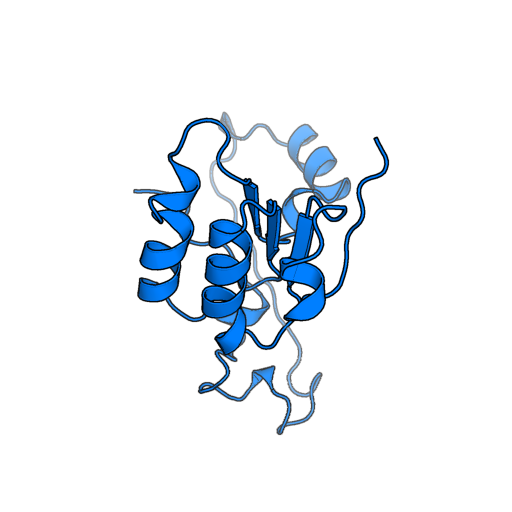1  e=9.757E-06  Zymomonas mobilis
  3rbv-assembly1_A  TM=8.601E-01  e=1.649E-05  Actinomadura kijaniata
  3rc9-assembly1_A  TM=8.594E-01  e=1.446E-05  Actinomadura kijaniata
  1lc0-assembly1_A  TM=8.092E-01  e=1.260E-04  Rattus norvegicus
  4l9r-assembly1_A  TM=8.800E-01  e=5.654E-03  Bacillus subtilis subsp. subtilis str. 168

Secondary structure (DSSP, 8-state):
----EEE--HHHHH-TT--EEEE-S-HHHHHHHHHHHHTTT-EEEEPSSS-SSHHHHHHHHT-GGGSSTTPPPEEE--GGGT-HHHHHHHHS--GGG-----------TTSS-TT-GGG-GGGT-SHHHHH--------

pLDDT: mean 84.15, std 15.59, range [22.44, 96.81]

Radius of gyration: 17.57 Å; Cα contacts (8 Å, |Δi|>4): 175; chains: 1; bounding box: 42×32×46 Å

Solvent-accessible surface area (backbone atoms only — not comparable to full-atom values): 8615 Å² total; per-residue (Å²): 135,88,83,50,76,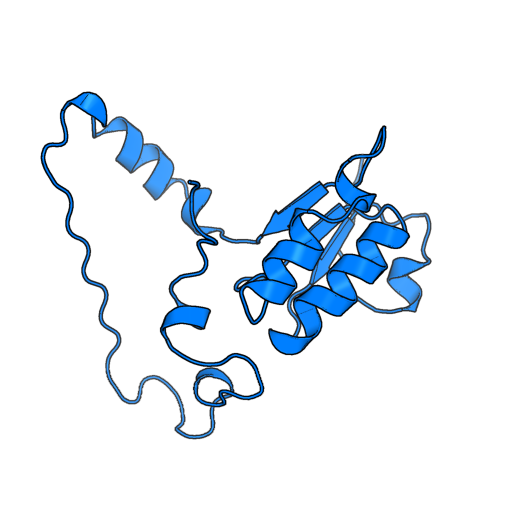45,77,75,46,75,73,59,60,72,38,86,88,47,56,35,36,34,44,81,66,61,33,67,48,33,48,65,53,49,52,56,34,38,77,59,58,22,24,35,40,29,34,69,32,52,40,64,46,71,68,50,42,50,56,60,79,67,30,73,64,60,72,43,91,89,38,36,54,80,42,66,56,58,57,73,78,72,34,65,70,51,57,54,52,55,72,76,50,59,78,92,75,58,90,77,87,87,88,86,86,87,75,71,85,78,82,59,67,89,84,42,65,58,70,34,61,91,49,42,27,36,71,60,39,75,74,54,68,63,82,74,84,67,135